Protein AF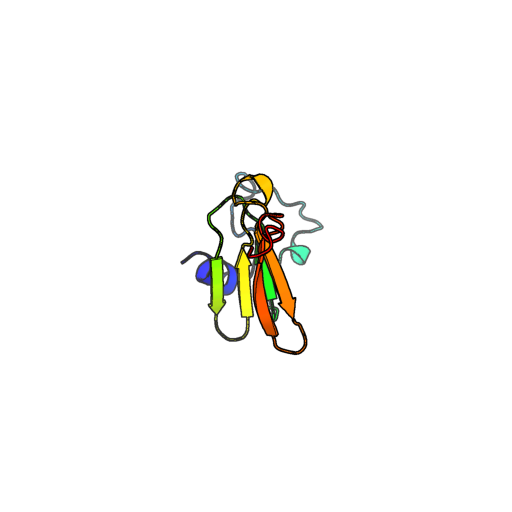-J9AVE6-F1 (afdb_monomer)

Organism: Wuchereria bancrofti (NCBI:txid6293)

pLDDT: mean 88.62, std 12.75, range [41.12, 97.12]

Secondary structure (DSSP, 8-state):
-HHHHHHHHTBS--S-TTTS---GGGGGGGB--SPPSEEE---SSPPEEEEETTEEEEE---GGGTTTEEEEEETTTTEEEEEE---TT-----

InterPro domains:
  IPR016266 DNA polymerase epsilon, subunit B [PTHR12708] (2-83)

Sequence (94 aa):
MFCHTIASVGHLSPLPLHISPVIW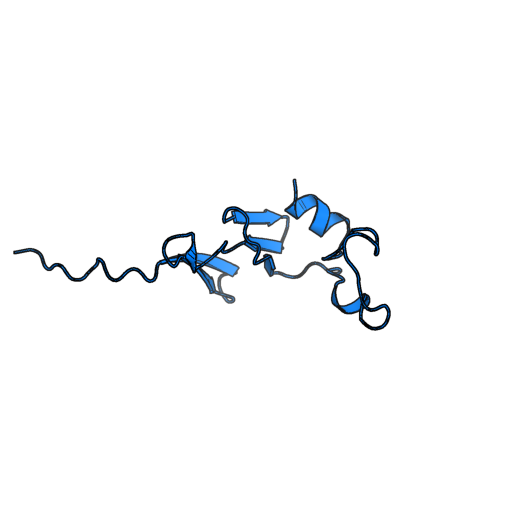QMDSYLTLYPLPDLVVIADKFEHFHYQLENTLFVNPGSFARTDLNFYVYYPALRTVEVCSADQKATEAPE

Nearest PDB structures (foldseek):
  5vbn-assembly2_E  TM=9.780E-01  e=8.716E-08  Homo sapiens
  7pfo-assembly1_A  TM=9.784E-01  e=1.068E-07  Homo sapiens
  6hv8-assembly1_B  TM=9.133E-01  e=4.687E-05  Saccharomyces cerevisiae
  6hv9-assembly1_B  TM=9.102E-01  e=4.994E-04  Saccharomyces cerevisiae
  6vab-assembly1_C  TM=4.549E-01  e=7.921E-01  Mus musculus

Structure (mmCIF, N/CA/C/O backbone):
data_AF-J9AVE6-F1
#
_entry.id   AF-J9AVE6-F1
#
loop_
_atom_site.group_PDB
_atom_site.id
_atom_site.type_symbol
_atom_site.label_atom_id
_atom_site.label_alt_id
_atom_site.label_comp_id
_atom_site.label_asym_id
_atom_site.label_entity_id
_atom_site.label_seq_id
_atom_site.pdbx_PDB_ins_code
_atom_site.Cartn_x
_atom_site.Cartn_y
_atom_site.Cartn_z
_atom_site.occupancy
_atom_site.B_iso_or_equiv
_atom_site.auth_seq_id
_atom_site.auth_comp_id
_atom_site.auth_asym_id
_atom_site.auth_atom_id
_atom_site.pdbx_PDB_model_num
ATOM 1 N N . MET A 1 1 ? -4.253 7.967 -9.962 1.00 73.88 1 MET A N 1
ATOM 2 C CA . MET A 1 1 ? -3.500 7.308 -11.056 1.00 73.88 1 MET A CA 1
ATOM 3 C C . MET A 1 1 ? -2.616 6.177 -10.524 1.00 73.88 1 MET A C 1
ATOM 5 O O . MET A 1 1 ? -2.797 5.059 -10.972 1.00 73.88 1 MET A O 1
ATOM 9 N N . PHE A 1 2 ? -1.745 6.419 -9.534 1.00 89.00 2 PHE A N 1
ATOM 10 C CA . PHE A 1 2 ? -0.833 5.405 -8.972 1.00 89.00 2 PHE A CA 1
ATOM 11 C C . PHE A 1 2 ? -1.522 4.127 -8.448 1.00 89.00 2 PHE A C 1
ATOM 13 O O . PHE A 1 2 ? -1.231 3.042 -8.944 1.00 89.00 2 PHE A O 1
ATOM 20 N N . CYS A 1 3 ? -2.482 4.246 -7.519 1.00 91.44 3 CYS A N 1
ATOM 21 C CA . CYS A 1 3 ? -3.174 3.079 -6.949 1.00 91.44 3 CYS A CA 1
ATOM 22 C C . CYS A 1 3 ? -3.891 2.236 -8.014 1.00 91.44 3 CYS A C 1
ATOM 24 O O . CYS A 1 3 ? -3.876 1.014 -7.945 1.00 91.44 3 CYS A O 1
ATOM 26 N N . HIS A 1 4 ? -4.457 2.882 -9.039 1.00 92.25 4 HIS A N 1
ATOM 27 C CA . HIS A 1 4 ? -5.093 2.187 -10.159 1.00 92.25 4 HIS A CA 1
ATOM 28 C C . HIS A 1 4 ? -4.081 1.361 -10.964 1.00 92.25 4 HIS A C 1
ATOM 30 O O . HIS A 1 4 ? -4.380 0.230 -11.337 1.00 92.25 4 HIS A O 1
ATOM 36 N N . THR A 1 5 ? -2.881 1.891 -11.219 1.00 93.19 5 THR A N 1
ATOM 37 C CA . THR A 1 5 ? -1.820 1.150 -11.917 1.00 93.19 5 THR A CA 1
ATOM 38 C C . THR A 1 5 ? -1.380 -0.073 -11.118 1.00 93.19 5 THR A C 1
ATOM 40 O O . THR A 1 5 ? -1.336 -1.167 -11.672 1.00 93.19 5 THR A O 1
ATOM 43 N N . ILE A 1 6 ? -1.108 0.091 -9.819 1.00 92.38 6 ILE A N 1
ATOM 44 C CA . ILE A 1 6 ? -0.698 -1.015 -8.939 1.00 92.38 6 ILE A CA 1
ATOM 45 C C . ILE A 1 6 ? -1.780 -2.097 -8.883 1.00 92.38 6 ILE A C 1
ATOM 47 O O . ILE A 1 6 ? -1.473 -3.278 -9.031 1.00 92.38 6 ILE A O 1
ATOM 51 N N . ALA A 1 7 ? -3.044 -1.695 -8.743 1.00 93.12 7 ALA A N 1
ATOM 52 C CA . ALA A 1 7 ? -4.161 -2.627 -8.714 1.00 93.12 7 ALA A CA 1
ATOM 53 C C . ALA A 1 7 ? -4.363 -3.365 -10.045 1.00 93.12 7 ALA A C 1
ATOM 55 O O . ALA A 1 7 ? -4.588 -4.570 -10.046 1.00 93.12 7 ALA A O 1
ATOM 56 N N . SER A 1 8 ? -4.239 -2.659 -11.173 1.00 93.19 8 SER A N 1
ATOM 57 C CA . SER A 1 8 ? -4.440 -3.243 -12.508 1.00 93.19 8 SER A CA 1
ATOM 58 C C . SER A 1 8 ? -3.318 -4.201 -12.901 1.00 93.19 8 SER A C 1
ATOM 60 O O . SER A 1 8 ? -3.576 -5.216 -13.541 1.00 93.19 8 SER A O 1
ATOM 62 N N . VAL A 1 9 ? -2.068 -3.877 -12.553 1.00 93.94 9 VAL A N 1
ATOM 63 C CA . VAL A 1 9 ? -0.924 -4.753 -12.839 1.00 93.94 9 VAL A CA 1
ATOM 64 C C . VAL A 1 9 ? -0.864 -5.917 -11.848 1.00 93.94 9 VAL A C 1
ATOM 66 O O . VAL A 1 9 ? -0.376 -6.988 -12.196 1.00 93.94 9 VAL A O 1
ATOM 69 N N . GLY A 1 10 ? -1.357 -5.726 -10.622 1.00 93.75 10 GLY A N 1
ATOM 70 C CA . GLY A 1 10 ? -1.329 -6.758 -9.590 1.00 93.75 10 GLY A CA 1
ATOM 71 C C . GLY A 1 10 ? 0.089 -7.076 -9.110 1.00 93.75 10 GLY A C 1
ATOM 72 O O . GLY A 1 10 ? 0.355 -8.202 -8.704 1.00 93.75 10 GLY A O 1
ATOM 73 N N . HIS A 1 11 ? 1.009 -6.107 -9.157 1.00 94.69 11 HIS A N 1
ATOM 74 C CA . HIS A 1 11 ? 2.396 -6.273 -8.717 1.00 94.69 11 HIS A CA 1
ATOM 75 C C . HIS A 1 11 ? 2.903 -5.002 -8.025 1.00 94.69 11 HIS A C 1
ATOM 77 O O . HIS A 1 11 ? 2.669 -3.897 -8.517 1.00 94.69 11 HIS A O 1
ATOM 83 N N . LEU A 1 12 ? 3.616 -5.145 -6.903 1.00 93.25 12 LEU A N 1
ATOM 84 C CA . LEU A 1 12 ? 4.181 -4.019 -6.143 1.00 93.25 12 LEU A CA 1
ATOM 85 C C . LEU A 1 12 ? 5.333 -3.321 -6.875 1.00 93.25 12 LEU A C 1
ATOM 87 O O . LEU A 1 12 ? 5.549 -2.129 -6.676 1.00 93.25 12 LEU A O 1
ATOM 91 N N . SER A 1 13 ? 6.058 -4.046 -7.730 1.00 93.31 13 SER A N 1
ATOM 92 C CA . SER A 1 13 ? 7.129 -3.486 -8.559 1.00 93.31 13 SER A CA 1
ATOM 93 C C . SER A 1 13 ? 6.881 -3.763 -10.044 1.00 93.31 13 SER A C 1
ATOM 95 O O . SER A 1 13 ? 7.437 -4.706 -10.605 1.00 93.31 13 SER A O 1
ATOM 97 N N . PRO A 1 14 ? 5.995 -3.001 -10.709 1.00 91.56 14 PRO A N 1
ATOM 98 C CA . PRO A 1 14 ? 5.687 -3.174 -12.127 1.00 91.56 14 PRO A CA 1
A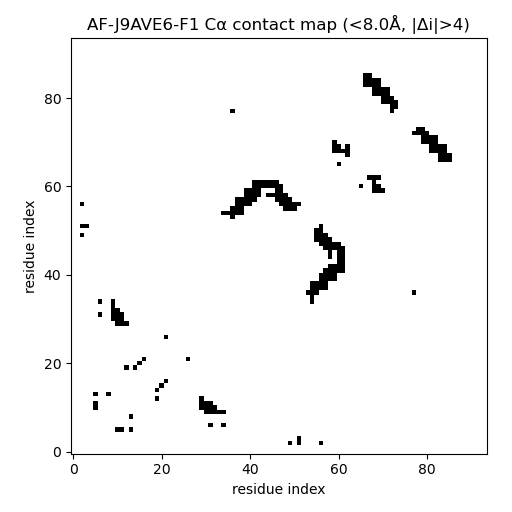TOM 99 C C . PRO A 1 14 ? 6.700 -2.418 -13.004 1.00 91.56 14 PRO A C 1
ATOM 101 O O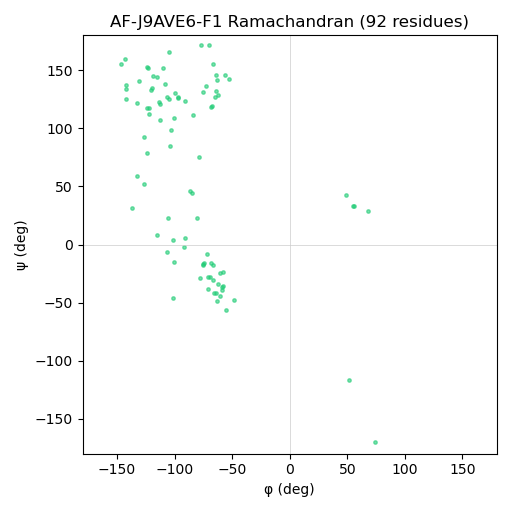 . PRO A 1 14 ? 6.331 -1.683 -13.920 1.00 91.56 14 PRO A O 1
ATOM 104 N N . LEU A 1 15 ? 7.987 -2.525 -12.672 1.00 92.75 15 LEU A N 1
ATOM 105 C CA . LEU A 1 15 ? 9.070 -1.779 -13.304 1.00 92.75 15 LEU A CA 1
ATOM 106 C C . LEU A 1 15 ? 10.130 -2.745 -13.845 1.00 92.75 15 LEU A C 1
ATOM 108 O O . LEU A 1 15 ? 10.316 -3.830 -13.297 1.00 92.75 15 LEU A O 1
ATOM 112 N N . PRO A 1 16 ? 10.872 -2.363 -14.898 1.00 94.12 16 PRO A N 1
ATOM 113 C CA . PRO A 1 16 ? 12.006 -3.150 -15.359 1.00 94.12 16 PRO A CA 1
ATOM 114 C C . PRO A 1 16 ? 13.046 -3.382 -14.252 1.00 94.12 16 PRO A C 1
ATOM 116 O O . PRO A 1 16 ? 13.347 -2.474 -13.473 1.00 94.12 16 PRO A O 1
ATOM 119 N N . LEU A 1 17 ? 13.690 -4.554 -14.265 1.00 94.25 17 LEU A N 1
ATOM 120 C CA . LEU A 1 17 ? 14.687 -4.961 -13.260 1.00 94.25 17 LEU A CA 1
ATOM 121 C C . LEU A 1 17 ? 15.886 -4.007 -13.127 1.00 94.25 17 LEU A C 1
ATOM 123 O O . LEU A 1 17 ? 16.524 -3.968 -12.082 1.00 94.25 17 LEU A O 1
ATOM 127 N N . HIS A 1 18 ? 16.202 -3.231 -14.168 1.00 95.50 18 HIS A N 1
ATOM 128 C CA . HIS A 1 18 ? 17.276 -2.234 -14.113 1.00 95.50 18 HIS A CA 1
ATOM 129 C C . HIS A 1 18 ? 16.896 -0.971 -13.317 1.00 95.50 18 HIS A C 1
ATOM 131 O O . HIS A 1 18 ? 17.782 -0.208 -12.947 1.00 95.50 18 HIS A O 1
ATOM 137 N N . ILE A 1 19 ? 15.601 -0.746 -13.060 1.00 96.44 19 ILE A N 1
ATOM 138 C CA . ILE A 1 19 ? 15.073 0.364 -12.249 1.00 96.44 19 ILE A CA 1
ATOM 139 C C . ILE A 1 19 ? 14.709 -0.135 -10.851 1.00 96.44 19 ILE A C 1
ATOM 141 O O . ILE A 1 19 ? 15.062 0.496 -9.857 1.00 96.44 19 ILE A O 1
ATOM 145 N N . SER A 1 20 ? 14.011 -1.271 -10.774 1.00 94.44 20 SER A N 1
ATOM 146 C CA . SER A 1 20 ? 13.632 -1.915 -9.517 1.00 94.44 20 SER A CA 1
ATOM 147 C C . SER A 1 20 ? 14.088 -3.374 -9.530 1.00 94.44 20 SER A C 1
ATOM 149 O O . SER A 1 20 ? 13.385 -4.241 -10.050 1.00 94.44 20 SER A O 1
ATOM 151 N N . PRO A 1 21 ? 15.297 -3.657 -9.018 1.00 95.56 21 PRO A N 1
ATOM 152 C CA . PRO A 1 21 ? 15.808 -5.015 -8.948 1.00 95.56 21 PRO A CA 1
ATOM 153 C C . PRO A 1 21 ? 14.957 -5.872 -8.010 1.00 95.56 21 PRO A C 1
ATOM 155 O O . PRO A 1 21 ? 14.761 -5.527 -6.845 1.00 95.56 21 PRO A O 1
ATOM 158 N N . VAL A 1 22 ? 14.498 -7.016 -8.510 1.00 95.75 22 VAL A N 1
ATOM 159 C CA . VAL A 1 22 ? 13.765 -8.026 -7.742 1.00 95.75 22 VAL A CA 1
ATOM 160 C C . VAL A 1 22 ? 14.550 -9.331 -7.787 1.00 95.75 22 VAL A C 1
ATOM 162 O O . VAL A 1 22 ? 15.036 -9.748 -8.841 1.00 95.75 22 VAL A O 1
ATOM 165 N N . ILE A 1 23 ? 14.693 -9.976 -6.631 1.00 96.00 23 ILE A N 1
ATOM 166 C CA . ILE A 1 23 ? 15.275 -11.316 -6.534 1.00 96.00 23 ILE A CA 1
ATOM 167 C C . ILE A 1 23 ? 14.299 -12.286 -7.199 1.00 96.00 23 ILE A C 1
ATOM 169 O O . ILE A 1 23 ? 13.169 -12.422 -6.743 1.00 96.00 23 ILE A O 1
ATOM 173 N N . TRP A 1 24 ? 14.730 -12.985 -8.250 1.00 94.06 24 TRP A N 1
ATOM 174 C CA . TRP A 1 24 ? 13.842 -13.821 -9.070 1.00 94.06 24 TRP A CA 1
ATOM 175 C C . TRP A 1 24 ? 13.115 -14.903 -8.270 1.00 94.06 24 TRP A C 1
ATOM 177 O O . TRP A 1 24 ? 11.950 -15.183 -8.526 1.00 94.06 24 TRP A O 1
ATOM 187 N N . GLN A 1 25 ? 13.772 -15.482 -7.262 1.00 97.12 25 GLN A N 1
ATOM 188 C CA . GLN A 1 25 ? 13.159 -16.486 -6.387 1.00 97.12 25 GLN A CA 1
ATOM 189 C C . GLN A 1 25 ? 12.056 -15.910 -5.485 1.00 97.12 25 GLN A C 1
ATOM 191 O O . GLN A 1 25 ? 11.301 -16.678 -4.894 1.00 97.12 25 GLN A O 1
ATOM 196 N N . MET A 1 26 ? 11.983 -14.584 -5.341 1.00 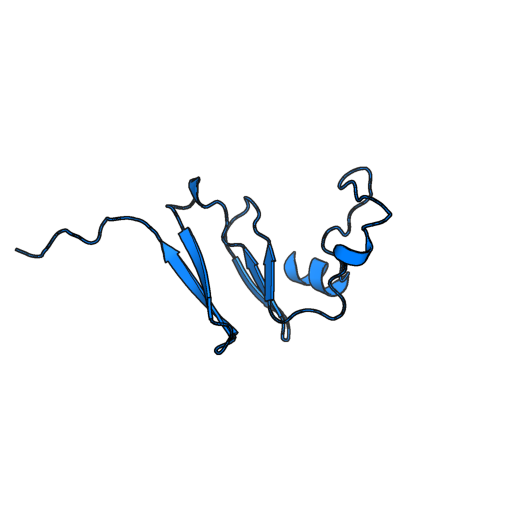95.19 26 MET A N 1
ATOM 197 C CA . MET A 1 26 ? 11.043 -13.886 -4.466 1.00 95.19 26 MET A CA 1
ATOM 198 C C . MET A 1 26 ? 10.034 -13.007 -5.222 1.00 95.19 26 MET A C 1
ATOM 200 O O . MET A 1 26 ? 9.273 -12.277 -4.591 1.00 95.19 26 MET A O 1
ATOM 204 N N . ASP A 1 27 ? 9.988 -13.086 -6.552 1.00 94.88 27 ASP A N 1
ATOM 205 C CA . ASP A 1 27 ? 9.090 -12.269 -7.379 1.00 94.88 27 ASP A CA 1
ATOM 206 C C . ASP A 1 27 ? 7.608 -12.480 -7.011 1.00 94.88 27 ASP A C 1
ATOM 208 O O . ASP A 1 27 ? 6.849 -11.531 -6.827 1.00 94.88 27 ASP A O 1
ATOM 212 N N . SER A 1 28 ? 7.220 -13.726 -6.723 1.00 94.44 28 SER A N 1
ATOM 213 C CA . SER A 1 28 ? 5.850 -14.067 -6.321 1.00 94.44 28 SER A CA 1
ATOM 214 C C . SER A 1 28 ? 5.377 -13.374 -5.038 1.00 94.44 28 SER A C 1
ATOM 216 O O . SER A 1 28 ? 4.175 -13.205 -4.857 1.00 94.44 28 SER A O 1
ATOM 218 N N . TYR A 1 29 ? 6.282 -12.961 -4.140 1.00 94.81 29 TYR A N 1
ATOM 219 C CA . TYR A 1 29 ? 5.905 -12.258 -2.902 1.00 94.81 29 TYR A CA 1
ATOM 220 C C . TYR A 1 29 ? 5.495 -10.802 -3.146 1.00 94.81 29 TYR A C 1
ATOM 222 O O . TYR A 1 29 ? 4.887 -10.186 -2.274 1.00 94.81 29 TYR A O 1
ATOM 230 N N . LEU A 1 30 ? 5.825 -10.246 -4.313 1.00 94.88 30 LEU A N 1
ATOM 231 C CA . LEU A 1 30 ? 5.442 -8.891 -4.707 1.00 94.88 30 LEU A CA 1
ATOM 232 C C . LEU A 1 30 ? 4.119 -8.857 -5.484 1.00 94.88 30 LEU A C 1
ATOM 234 O O . LEU A 1 30 ? 3.645 -7.776 -5.840 1.00 94.88 30 LEU A O 1
ATOM 238 N N . THR A 1 31 ? 3.510 -10.017 -5.735 1.00 94.94 31 THR A N 1
ATOM 239 C CA . THR A 1 31 ? 2.227 -10.127 -6.431 1.00 94.94 31 THR A CA 1
ATOM 240 C C . THR A 1 31 ? 1.073 -9.731 -5.507 1.00 94.94 31 THR A C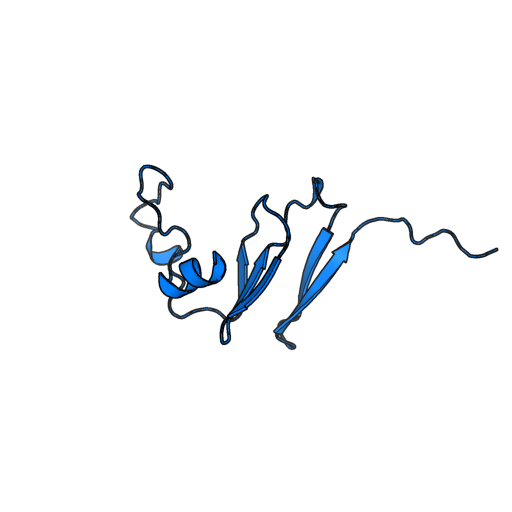 1
ATOM 242 O O . THR A 1 31 ? 0.962 -10.203 -4.380 1.00 94.94 31 THR A O 1
ATOM 245 N N . LEU A 1 32 ? 0.191 -8.868 -6.007 1.00 93.38 32 LEU A N 1
ATOM 246 C CA . LEU A 1 32 ? -1.012 -8.358 -5.339 1.00 93.38 32 LEU A CA 1
ATOM 247 C C . LEU A 1 32 ? -2.294 -8.979 -5.907 1.00 93.38 32 LEU A C 1
ATOM 249 O O . LEU A 1 32 ? -3.356 -8.370 -5.837 1.00 93.38 32 LEU A O 1
ATOM 253 N N . TYR A 1 33 ? -2.196 -10.154 -6.527 1.00 92.56 33 TYR A N 1
ATOM 254 C CA . TYR A 1 33 ? -3.347 -10.870 -7.061 1.00 92.56 33 TYR A CA 1
ATOM 255 C C . TYR A 1 33 ? -3.569 -12.182 -6.291 1.00 92.56 33 TYR A C 1
ATOM 257 O O . TYR A 1 33 ? -2.665 -13.021 -6.272 1.00 92.56 33 TYR A O 1
ATOM 265 N N . PRO A 1 34 ? -4.756 -12.401 -5.692 1.00 94.00 34 PRO A N 1
ATOM 266 C CA . PRO A 1 34 ? -5.907 -11.491 -5.633 1.00 94.00 34 PRO A CA 1
ATOM 267 C C . PRO A 1 34 ? -5.625 -10.232 -4.796 1.00 94.00 34 PRO A C 1
ATOM 269 O O . PRO A 1 34 ? -4.776 -10.254 -3.905 1.00 94.00 34 PRO A O 1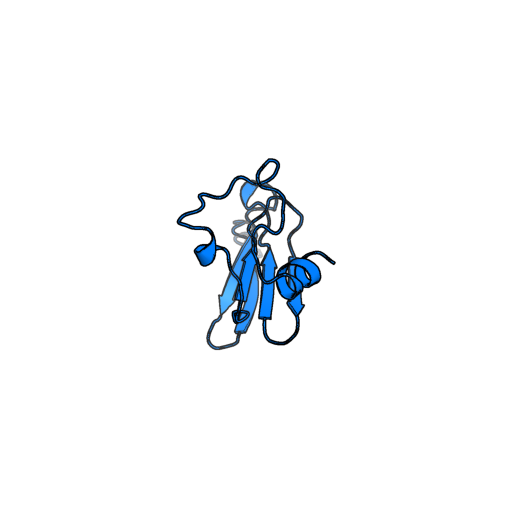
ATOM 272 N N . LEU A 1 35 ? -6.350 -9.146 -5.082 1.00 93.56 35 LEU A N 1
ATOM 273 C CA . LEU A 1 35 ? -6.183 -7.890 -4.352 1.00 93.56 35 LEU A CA 1
ATOM 274 C C . LEU A 1 35 ? -6.562 -8.060 -2.870 1.00 93.56 35 LEU A C 1
ATOM 276 O O . LEU A 1 35 ? -7.625 -8.614 -2.578 1.00 93.56 35 LEU A O 1
ATOM 280 N N . PRO A 1 36 ? -5.720 -7.592 -1.929 1.00 94.75 36 PRO A N 1
ATOM 281 C CA . PRO A 1 36 ? -6.008 -7.681 -0.501 1.00 94.75 36 PRO A CA 1
ATOM 282 C C . PRO A 1 36 ? -7.023 -6.614 -0.065 1.00 94.75 36 PRO A C 1
ATOM 284 O O . PRO A 1 36 ? -7.328 -5.686 -0.808 1.00 94.75 36 PRO A O 1
ATOM 287 N N . ASP A 1 37 ? -7.512 -6.690 1.173 1.00 94.69 37 ASP A N 1
ATOM 288 C CA . ASP A 1 37 ? -8.425 -5.675 1.721 1.00 94.69 37 ASP A CA 1
ATOM 289 C C . ASP A 1 37 ? -7.727 -4.327 2.000 1.00 94.69 37 ASP A C 1
ATOM 291 O O . ASP A 1 37 ? -8.362 -3.274 1.943 1.00 94.69 37 ASP A O 1
ATOM 295 N N . LEU A 1 38 ? -6.420 -4.351 2.289 1.00 95.44 38 LEU A N 1
ATOM 296 C CA . LEU A 1 38 ? -5.590 -3.183 2.594 1.00 95.44 38 LEU A CA 1
ATOM 297 C C . LEU A 1 38 ? -4.192 -3.341 1.977 1.00 95.44 38 LEU A C 1
ATOM 299 O O . LEU A 1 38 ? -3.543 -4.372 2.151 1.00 95.44 38 LEU A O 1
ATOM 303 N N . VAL A 1 39 ? -3.702 -2.286 1.330 1.00 95.56 39 VAL A N 1
ATOM 304 C CA . VAL A 1 39 ? -2.331 -2.138 0.833 1.00 95.56 39 VAL A CA 1
ATOM 305 C C . VAL A 1 39 ? -1.721 -0.883 1.455 1.00 95.56 39 VAL A C 1
ATOM 307 O O . VAL A 1 39 ? -2.184 0.232 1.213 1.00 95.56 39 VAL A O 1
ATOM 310 N N . VAL A 1 40 ? -0.657 -1.063 2.240 1.00 95.69 40 VAL A N 1
ATOM 311 C CA . VAL A 1 40 ? 0.098 0.036 2.858 1.00 95.69 40 VAL A CA 1
ATOM 312 C C . VAL A 1 40 ? 1.362 0.295 2.041 1.00 95.69 40 VAL A C 1
ATOM 314 O O . VAL A 1 40 ? 2.294 -0.505 2.049 1.00 95.69 40 VAL A O 1
ATOM 317 N N . ILE A 1 41 ? 1.395 1.422 1.337 1.00 93.50 41 ILE A N 1
ATOM 318 C CA . ILE A 1 41 ? 2.511 1.875 0.506 1.00 93.50 41 ILE A CA 1
ATOM 319 C C . ILE A 1 41 ? 3.225 2.982 1.276 1.00 93.50 41 ILE A C 1
ATOM 321 O O . ILE A 1 41 ? 2.918 4.154 1.109 1.00 93.50 41 ILE A O 1
ATOM 325 N N . ALA A 1 42 ? 4.135 2.599 2.170 1.00 92.81 42 ALA A N 1
ATOM 326 C CA . ALA A 1 42 ? 4.884 3.524 3.019 1.00 92.81 42 ALA A CA 1
ATOM 327 C C . ALA A 1 42 ? 6.045 4.182 2.252 1.00 92.81 42 ALA A C 1
ATOM 329 O O . ALA A 1 42 ? 7.206 3.809 2.424 1.00 92.81 42 ALA A O 1
ATOM 330 N N . ASP A 1 43 ? 5.726 5.143 1.385 1.00 90.06 43 ASP A N 1
ATOM 331 C CA . ASP A 1 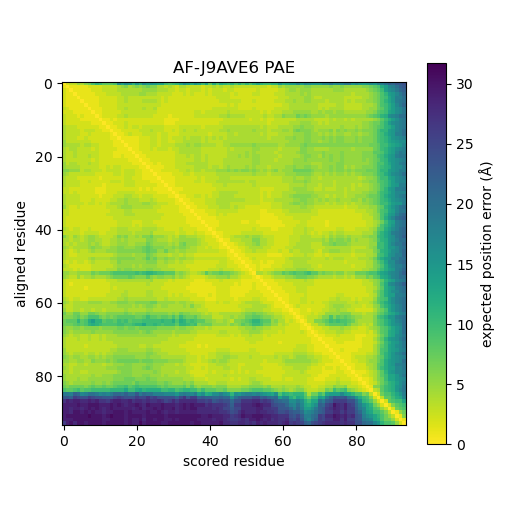43 ? 6.713 5.896 0.603 1.00 90.06 43 ASP A CA 1
ATOM 332 C C . ASP A 1 43 ? 6.901 7.323 1.159 1.00 90.06 43 ASP A C 1
ATOM 334 O O . ASP A 1 43 ? 6.106 7.839 1.943 1.00 90.06 43 ASP A O 1
ATOM 338 N N . LYS A 1 44 ? 7.971 7.999 0.737 1.00 88.62 44 LYS A N 1
ATOM 339 C CA . LYS A 1 44 ? 8.320 9.379 1.107 1.00 88.62 44 LYS A CA 1
ATOM 340 C C . LYS A 1 44 ? 7.415 10.444 0.480 1.00 88.62 44 LYS A C 1
ATOM 342 O O . LYS A 1 44 ? 7.608 11.625 0.763 1.00 88.62 44 LYS A O 1
ATOM 347 N N . PHE A 1 45 ? 6.529 10.058 -0.437 1.00 89.06 45 PHE A N 1
ATOM 348 C CA . PHE A 1 45 ? 5.587 10.976 -1.072 1.00 89.06 45 PHE A CA 1
ATOM 349 C C . PHE A 1 45 ? 4.513 11.438 -0.083 1.00 89.06 45 PHE A C 1
ATOM 351 O O . PHE A 1 45 ? 4.417 10.939 1.037 1.00 89.06 45 PHE A O 1
ATOM 358 N N . GLU A 1 46 ? 3.711 12.406 -0.521 1.00 88.62 46 GLU A N 1
ATOM 359 C CA . GLU A 1 46 ? 2.581 12.921 0.243 1.00 88.62 46 GLU A CA 1
ATOM 360 C C . GLU A 1 46 ? 1.651 11.789 0.695 1.00 88.62 46 GLU A C 1
ATOM 362 O O . GLU A 1 46 ? 1.439 10.794 -0.015 1.00 88.62 46 GLU A O 1
ATOM 367 N N . HIS A 1 47 ? 1.130 11.937 1.910 1.00 90.81 47 HIS A N 1
ATOM 368 C CA . HIS A 1 47 ? 0.236 10.958 2.494 1.00 90.81 47 HIS A CA 1
ATOM 369 C C . HIS A 1 47 ? -1.051 10.862 1.667 1.00 90.81 47 HIS A C 1
ATOM 371 O O . HIS A 1 47 ? -1.590 11.865 1.193 1.00 90.81 47 HIS A O 1
ATOM 377 N N . PHE A 1 48 ? -1.580 9.657 1.500 1.00 91.50 48 PHE A N 1
ATOM 378 C CA . PHE A 1 48 ? -2.850 9.481 0.808 1.00 91.50 48 PHE A CA 1
ATOM 379 C C . PHE A 1 48 ? -3.643 8.321 1.380 1.00 91.50 48 PHE A C 1
ATOM 381 O O . PHE A 1 48 ? -3.105 7.348 1.905 1.00 91.50 48 PHE A O 1
ATOM 388 N N . HIS A 1 49 ? -4.949 8.416 1.193 1.00 92.44 49 HIS A N 1
ATOM 389 C CA . HIS A 1 49 ? -5.904 7.359 1.451 1.00 92.44 49 HIS A CA 1
ATOM 390 C C . HIS A 1 49 ? -6.820 7.275 0.232 1.00 92.44 49 HIS A C 1
ATOM 392 O O . HIS A 1 49 ? -7.437 8.268 -0.162 1.00 92.44 49 HIS A O 1
ATOM 398 N N . TYR A 1 50 ? -6.869 6.106 -0.397 1.00 92.94 50 TYR A N 1
ATOM 399 C CA . TYR A 1 50 ? -7.630 5.889 -1.617 1.00 92.94 50 TYR A CA 1
ATOM 400 C C . TYR A 1 50 ? -8.269 4.508 -1.606 1.00 92.94 50 TYR A C 1
ATOM 402 O O . TYR A 1 50 ? -7.580 3.501 -1.482 1.00 92.94 50 TYR A O 1
ATOM 410 N N . GLN A 1 51 ? -9.583 4.455 -1.782 1.00 93.56 51 GLN A N 1
ATOM 411 C CA . GLN A 1 51 ? -10.304 3.199 -1.919 1.00 93.56 51 GLN A CA 1
ATOM 412 C C . GLN A 1 51 ? -10.517 2.887 -3.399 1.00 93.56 51 GLN A C 1
ATOM 414 O O . GLN A 1 51 ? -11.052 3.714 -4.141 1.00 93.56 51 GLN A O 1
ATOM 419 N N . LEU A 1 52 ? -10.110 1.690 -3.814 1.00 92.44 52 LEU A N 1
ATOM 420 C CA . LEU A 1 52 ? -10.382 1.153 -5.141 1.00 92.44 52 LEU A CA 1
ATOM 421 C C . LEU A 1 52 ? -11.091 -0.187 -4.981 1.00 92.44 52 LEU A C 1
ATOM 423 O O . LEU A 1 52 ? -10.526 -1.119 -4.415 1.00 92.44 52 LEU A O 1
ATOM 427 N N . GLU A 1 53 ? -12.325 -0.268 -5.475 1.00 87.00 53 GLU A N 1
ATOM 428 C CA . GLU A 1 53 ? -13.195 -1.430 -5.269 1.00 87.00 53 GLU A CA 1
ATOM 429 C C . GLU A 1 53 ? -13.279 -1.792 -3.769 1.00 87.00 53 GLU A C 1
ATOM 431 O O . GLU A 1 53 ? -13.739 -0.982 -2.954 1.00 87.00 53 GLU A O 1
ATOM 436 N N . ASN A 1 54 ? -12.796 -2.979 -3.396 1.00 90.88 54 ASN A N 1
ATOM 437 C CA . ASN A 1 54 ? -12.800 -3.496 -2.028 1.00 90.88 54 ASN A CA 1
ATOM 438 C C . ASN A 1 54 ? -11.432 -3.371 -1.334 1.00 90.88 54 ASN A C 1
ATOM 440 O O . ASN A 1 54 ? -11.284 -3.810 -0.189 1.00 90.88 54 ASN A O 1
ATOM 444 N N . THR A 1 55 ? -10.452 -2.761 -2.001 1.00 94.19 55 THR A N 1
ATOM 445 C CA . THR A 1 55 ? -9.086 -2.604 -1.504 1.00 94.19 55 THR A CA 1
ATOM 446 C C . THR A 1 55 ? -8.827 -1.168 -1.091 1.00 94.19 55 THR A C 1
ATOM 448 O O . THR A 1 55 ? -8.997 -0.219 -1.864 1.00 94.19 55 THR A O 1
ATOM 451 N N . LEU A 1 56 ? -8.356 -1.011 0.139 1.00 95.50 56 LEU A N 1
ATOM 452 C CA . LEU A 1 56 ? -7.912 0.266 0.655 1.00 95.50 56 LEU A CA 1
ATOM 453 C C . LEU A 1 56 ? -6.418 0.447 0.388 1.00 95.50 56 LEU A C 1
ATOM 455 O O . LEU A 1 56 ? -5.607 -0.365 0.813 1.00 95.50 56 LEU A O 1
ATOM 459 N N . PHE A 1 57 ? -6.041 1.516 -0.300 1.00 95.31 57 PHE A N 1
ATOM 460 C CA . PHE A 1 57 ? -4.652 1.899 -0.518 1.00 95.31 57 PHE A CA 1
ATOM 461 C C . PHE A 1 57 ? -4.313 3.081 0.373 1.00 95.31 57 PHE A C 1
ATOM 463 O O . PHE A 1 57 ? -4.965 4.126 0.302 1.00 95.31 57 PHE A O 1
ATOM 470 N N . VAL A 1 58 ? -3.268 2.939 1.179 1.00 95.69 58 VAL A N 1
ATOM 471 C CA . VAL A 1 58 ? -2.828 4.002 2.080 1.00 95.69 58 VAL A CA 1
ATOM 472 C C . VAL A 1 58 ? -1.337 4.246 1.974 1.00 95.69 58 VAL A C 1
ATOM 474 O O . VAL A 1 58 ? -0.553 3.306 1.884 1.00 95.69 58 VAL A O 1
ATOM 477 N N . ASN A 1 59 ? -0.951 5.514 2.028 1.00 94.69 59 ASN A N 1
ATOM 478 C CA . ASN A 1 59 ? 0.417 5.939 2.262 1.00 94.69 59 ASN A CA 1
ATOM 479 C C . ASN A 1 59 ? 0.437 6.826 3.510 1.00 94.69 59 ASN A C 1
ATOM 481 O O . ASN A 1 59 ? -0.096 7.936 3.447 1.00 94.69 59 ASN A O 1
ATOM 485 N N . PRO A 1 60 ? 1.050 6.380 4.621 1.00 93.19 60 PRO A N 1
ATOM 486 C CA . PRO A 1 60 ? 1.208 7.213 5.811 1.00 93.19 60 PRO A CA 1
ATOM 487 C C . PRO A 1 60 ? 2.148 8.409 5.586 1.00 93.19 60 PRO A C 1
ATOM 489 O O . PRO A 1 60 ? 2.117 9.362 6.359 1.00 93.19 60 PRO A O 1
ATOM 492 N N . GLY A 1 61 ? 2.968 8.385 4.532 1.00 91.31 61 GLY A N 1
ATOM 493 C CA . GLY A 1 61 ? 3.999 9.385 4.292 1.00 91.31 61 GLY A CA 1
ATOM 494 C C . GLY A 1 61 ? 5.197 9.224 5.231 1.00 91.31 61 GLY A C 1
ATOM 495 O O . GLY A 1 61 ? 5.359 8.229 5.944 1.00 91.31 61 GLY A O 1
ATOM 496 N N . SER A 1 62 ? 6.085 10.216 5.220 1.00 90.75 62 SER A N 1
ATOM 497 C CA . SER A 1 62 ? 7.295 10.190 6.039 1.00 90.75 62 SER A CA 1
ATOM 498 C C . SER A 1 62 ? 7.014 10.677 7.459 1.00 90.75 62 SER A C 1
ATOM 500 O O . SER A 1 62 ? 6.859 11.873 7.685 1.00 90.75 62 SER A O 1
ATOM 502 N N . PHE A 1 63 ? 7.083 9.767 8.432 1.00 90.00 63 PHE A N 1
ATOM 503 C CA . PHE A 1 63 ? 6.869 10.072 9.854 1.00 90.00 63 PHE A CA 1
ATOM 504 C C . PHE A 1 63 ? 7.657 11.303 10.345 1.00 90.00 63 PHE A C 1
ATOM 506 O O . PHE A 1 63 ? 7.101 12.212 10.948 1.00 90.00 63 PHE A O 1
ATOM 513 N N . ALA A 1 64 ? 8.952 11.385 10.022 1.00 88.19 64 ALA A N 1
ATOM 514 C CA . ALA A 1 64 ? 9.820 12.474 10.478 1.00 88.19 64 ALA A CA 1
ATOM 515 C C . ALA A 1 64 ? 9.612 13.813 9.744 1.00 88.19 64 ALA A C 1
ATOM 517 O O . ALA A 1 64 ? 10.094 14.839 10.216 1.00 88.19 64 ALA A O 1
ATOM 518 N N . ARG A 1 65 ? 8.973 13.814 8.566 1.00 85.88 65 ARG A N 1
ATOM 519 C CA . ARG A 1 65 ? 8.773 15.027 7.746 1.00 85.88 65 ARG A CA 1
ATOM 520 C C . ARG A 1 65 ? 7.337 15.536 7.772 1.00 85.88 65 ARG A C 1
ATOM 522 O O . ARG A 1 65 ? 7.067 16.580 7.190 1.00 85.88 65 ARG A O 1
ATOM 529 N N . THR A 1 66 ? 6.436 14.786 8.388 1.00 82.25 66 THR A N 1
ATOM 530 C CA . THR A 1 66 ? 5.003 15.059 8.404 1.00 82.25 66 THR A CA 1
ATOM 531 C C . THR A 1 66 ? 4.525 15.090 9.853 1.00 82.25 66 THR A C 1
ATOM 533 O O . THR A 1 66 ? 3.631 14.338 10.203 1.00 82.25 66 THR A O 1
ATOM 536 N N . ASP A 1 67 ? 5.178 15.884 10.709 1.00 85.25 67 ASP A N 1
ATOM 537 C CA . ASP A 1 67 ? 4.747 16.162 12.093 1.00 85.25 67 ASP A CA 1
ATOM 538 C C . ASP A 1 67 ? 4.381 14.911 12.910 1.00 85.25 67 ASP A C 1
ATOM 540 O O . ASP A 1 67 ? 3.365 14.847 13.602 1.00 85.25 67 ASP A O 1
ATOM 544 N N . LEU A 1 68 ? 5.206 13.864 12.774 1.00 88.50 68 LEU A N 1
ATOM 545 C CA . LEU A 1 68 ? 5.012 12.581 13.449 1.00 88.50 68 LEU A CA 1
ATOM 546 C C . LEU A 1 68 ? 3.633 11.957 13.164 1.00 88.50 68 LEU A C 1
ATOM 548 O O . LEU A 1 68 ? 3.059 11.281 14.021 1.00 88.50 68 LEU A O 1
ATOM 552 N N . ASN A 1 69 ? 3.101 12.179 11.959 1.00 89.56 69 ASN A N 1
ATOM 553 C CA . ASN A 1 69 ? 1.844 11.601 11.511 1.00 89.56 69 ASN A CA 1
ATOM 554 C C . ASN A 1 69 ? 1.999 10.111 11.212 1.00 89.56 69 ASN A C 1
ATOM 556 O O . ASN A 1 69 ? 2.951 9.668 10.563 1.00 89.56 69 ASN A O 1
ATOM 560 N N . PHE A 1 70 ? 1.021 9.336 11.659 1.00 91.88 70 PHE A N 1
ATOM 561 C CA . PHE A 1 70 ? 0.923 7.903 11.436 1.00 91.88 70 PHE A CA 1
ATOM 562 C C . PHE A 1 70 ? -0.533 7.503 11.222 1.00 91.88 70 PHE A C 1
ATOM 564 O O . PHE A 1 70 ? -1.463 8.238 11.545 1.00 91.88 70 PHE A O 1
ATOM 571 N N . TYR A 1 71 ? -0.733 6.339 10.612 1.00 94.19 71 TYR A N 1
ATOM 572 C CA . TYR A 1 71 ? -2.059 5.841 10.269 1.00 94.19 71 TYR A CA 1
ATOM 573 C C . TYR A 1 71 ? -2.416 4.676 11.191 1.00 94.19 71 TYR A C 1
ATOM 575 O O . TYR A 1 71 ? -1.582 3.804 11.447 1.00 94.19 71 TYR A O 1
ATOM 583 N N . VAL A 1 7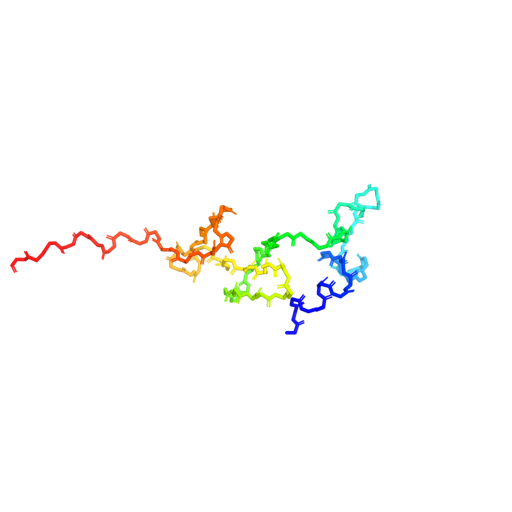2 ? -3.660 4.646 11.657 1.00 95.25 72 VAL A N 1
ATOM 584 C CA . VAL A 1 72 ? -4.227 3.551 12.449 1.00 95.25 72 VAL A CA 1
ATOM 585 C C . VAL A 1 72 ? -5.297 2.866 11.615 1.00 95.25 72 VAL A C 1
ATOM 587 O O . VAL A 1 72 ? -6.256 3.501 11.189 1.00 95.25 72 VAL A O 1
ATOM 590 N N . TYR A 1 73 ? -5.131 1.569 11.365 1.00 95.69 73 TYR A N 1
ATOM 591 C CA . TYR A 1 73 ? -6.132 0.755 10.679 1.00 95.69 73 TYR A CA 1
ATOM 592 C C . TYR A 1 73 ? -6.942 -0.050 11.692 1.00 95.69 73 TYR A C 1
ATOM 594 O O . TYR A 1 73 ? -6.362 -0.750 12.524 1.00 95.69 73 TYR A O 1
ATOM 602 N N . TYR A 1 74 ? -8.268 0.006 11.582 1.00 95.88 74 TYR A N 1
ATOM 603 C CA . TYR A 1 74 ? -9.205 -0.775 12.386 1.00 95.88 74 TYR A CA 1
ATOM 604 C C . TYR A 1 74 ? -9.747 -1.945 11.551 1.00 95.88 74 TYR A C 1
ATOM 606 O O . TYR A 1 74 ? -10.700 -1.756 10.792 1.00 95.88 74 TYR A O 1
ATOM 614 N N . PRO A 1 75 ? -9.216 -3.178 11.690 1.00 94.19 75 PRO A N 1
ATOM 615 C CA . PRO A 1 75 ? -9.560 -4.283 10.790 1.00 94.19 75 PRO A CA 1
ATOM 616 C C . PRO A 1 75 ? -11.039 -4.672 10.824 1.00 94.19 75 PRO A C 1
ATOM 618 O O . PRO A 1 75 ? -11.605 -5.026 9.796 1.00 94.19 75 PRO A O 1
ATOM 621 N N . ALA A 1 76 ? -11.677 -4.567 11.993 1.00 95.12 76 ALA A N 1
ATOM 622 C CA . ALA A 1 76 ? -13.096 -4.875 12.161 1.00 95.12 76 ALA A CA 1
ATOM 623 C C . ALA A 1 76 ? -14.014 -3.898 11.407 1.00 95.12 76 ALA A C 1
ATOM 625 O O . ALA A 1 76 ? -15.096 -4.281 10.973 1.00 95.12 76 ALA A O 1
ATOM 626 N N . LEU A 1 77 ? -13.579 -2.644 11.257 1.00 94.12 77 LEU A N 1
ATOM 627 C CA . LEU A 1 77 ? -14.338 -1.578 10.602 1.00 94.12 77 LEU A CA 1
ATOM 628 C C . LEU A 1 77 ? -13.873 -1.337 9.162 1.00 94.12 77 LEU A C 1
ATOM 630 O O . LEU A 1 77 ? -14.582 -0.698 8.393 1.00 94.12 77 LEU A O 1
ATOM 634 N N . ARG A 1 78 ? -12.692 -1.855 8.796 1.00 92.38 78 ARG A N 1
ATOM 635 C CA . ARG A 1 78 ? -11.992 -1.578 7.533 1.00 92.38 78 ARG A CA 1
ATOM 636 C C . ARG A 1 78 ? -11.776 -0.076 7.303 1.00 92.38 78 ARG A C 1
ATOM 638 O O . ARG A 1 78 ? -11.775 0.389 6.168 1.00 92.38 78 ARG A O 1
ATOM 645 N N . THR A 1 79 ? -11.583 0.675 8.386 1.00 92.88 79 THR A N 1
ATOM 646 C CA . THR A 1 79 ? -11.368 2.126 8.372 1.00 92.88 79 THR A CA 1
ATOM 647 C C . THR A 1 79 ? -9.938 2.474 8.752 1.00 92.88 79 THR A C 1
ATOM 649 O O . THR A 1 79 ? -9.279 1.745 9.496 1.00 92.88 79 THR A O 1
ATOM 652 N N . VAL A 1 80 ? -9.460 3.604 8.232 1.00 93.94 80 VAL A N 1
ATOM 653 C CA . VAL A 1 80 ? -8.150 4.165 8.558 1.00 93.94 80 VAL A CA 1
ATOM 654 C C . VAL A 1 80 ? -8.335 5.554 9.141 1.00 93.94 80 VAL A C 1
ATOM 656 O O . VAL A 1 80 ? -9.062 6.371 8.580 1.00 93.94 80 VAL A O 1
ATOM 659 N N . GLU A 1 81 ? -7.652 5.814 10.246 1.00 93.75 81 GLU A N 1
ATOM 660 C CA . GLU A 1 81 ? -7.601 7.113 10.907 1.00 93.75 81 GLU A CA 1
ATOM 661 C C . GLU A 1 81 ? -6.179 7.670 10.854 1.00 93.75 81 GLU A C 1
ATOM 663 O O . GLU A 1 81 ? -5.198 6.925 10.925 1.00 93.75 81 GLU A O 1
ATOM 668 N N . VAL A 1 82 ? -6.070 8.990 10.708 1.00 91.62 82 VAL A N 1
ATOM 669 C CA . VAL A 1 82 ? -4.791 9.704 10.731 1.00 91.62 82 VAL A CA 1
ATOM 670 C C . VAL A 1 82 ? -4.580 10.252 12.134 1.00 91.62 82 VAL A C 1
ATOM 672 O O . VAL A 1 82 ? -5.433 10.968 12.659 1.00 91.62 82 VAL A O 1
ATOM 675 N N . CYS A 1 83 ? -3.442 9.926 12.732 1.00 89.88 83 CYS A N 1
ATOM 676 C CA . CYS A 1 83 ? -3.057 10.362 14.066 1.00 89.88 83 CYS A CA 1
ATOM 677 C C . CYS A 1 83 ? -1.715 11.097 14.009 1.00 89.88 83 CYS A C 1
ATOM 679 O O . CYS A 1 83 ? -0.881 10.798 13.159 1.00 89.88 83 CYS A O 1
ATOM 681 N N . SER A 1 84 ? -1.495 12.025 14.939 1.00 89.38 84 SER A N 1
ATOM 682 C CA . SER A 1 84 ? -0.205 12.689 15.154 1.00 89.38 84 SER A CA 1
ATOM 683 C C . SER A 1 84 ? 0.291 12.382 16.563 1.00 89.38 84 SER A C 1
ATOM 685 O O . SER A 1 84 ? -0.512 12.257 17.491 1.00 89.38 84 SER A O 1
ATOM 687 N N . ALA A 1 85 ? 1.606 12.239 16.723 1.00 82.75 85 ALA A N 1
ATOM 688 C CA . ALA A 1 85 ? 2.240 12.021 18.022 1.00 82.75 85 ALA A CA 1
ATOM 689 C C . ALA A 1 85 ? 2.657 13.325 18.737 1.00 82.75 85 ALA A C 1
ATOM 691 O O . ALA A 1 85 ? 3.306 13.258 19.785 1.00 82.75 85 ALA A O 1
ATOM 692 N N . ASP A 1 86 ? 2.314 14.500 18.198 1.00 77.69 86 ASP A N 1
ATOM 693 C CA . ASP A 1 86 ? 2.690 15.782 18.799 1.00 77.69 86 ASP A CA 1
ATOM 694 C C . ASP A 1 86 ? 2.086 15.982 20.202 1.00 77.69 86 ASP A C 1
ATOM 696 O O . ASP A 1 86 ? 0.879 15.906 20.421 1.00 77.69 86 ASP A O 1
ATOM 700 N N . GLN A 1 87 ? 2.940 16.322 21.173 1.00 57.84 87 GLN A N 1
ATOM 701 C CA . GLN A 1 87 ? 2.573 16.567 22.576 1.00 57.84 87 GLN A CA 1
ATOM 702 C C . GLN A 1 87 ? 1.982 17.970 22.848 1.00 57.84 87 GLN A C 1
ATOM 704 O O . GLN A 1 87 ? 2.013 18.440 23.985 1.00 57.84 87 GLN A O 1
ATOM 709 N N . LYS A 1 88 ? 1.416 18.672 21.859 1.00 54.03 88 LYS A N 1
ATOM 710 C CA . LYS A 1 88 ? 0.779 19.993 22.074 1.00 54.03 88 LYS A CA 1
ATOM 711 C C . LYS A 1 88 ? -0.697 19.898 22.497 1.00 54.03 88 LYS A C 1
ATOM 713 O O . LYS A 1 88 ? -1.549 20.612 21.983 1.00 54.03 88 LYS A O 1
ATOM 718 N N . ALA A 1 89 ? -0.997 19.026 23.458 1.00 50.38 89 ALA A N 1
ATOM 719 C CA . ALA A 1 89 ? -2.327 18.905 24.067 1.00 50.38 89 ALA A CA 1
ATOM 720 C C . ALA A 1 89 ? -2.275 18.755 25.601 1.00 50.38 89 ALA A C 1
ATOM 722 O O . ALA A 1 89 ? -3.146 18.129 26.197 1.00 50.38 89 ALA A O 1
ATOM 723 N N . THR A 1 90 ? -1.269 19.363 26.240 1.00 49.28 90 THR A N 1
ATOM 724 C CA . THR A 1 90 ? -1.265 19.611 27.691 1.00 49.28 90 THR A CA 1
ATOM 725 C C . THR A 1 90 ? -0.858 21.059 27.968 1.00 49.28 90 THR A C 1
ATOM 727 O O . THR A 1 90 ? 0.130 21.327 28.639 1.00 49.28 90 THR A O 1
ATOM 730 N N . GLU A 1 91 ? -1.616 22.013 27.437 1.00 45.47 91 GLU A N 1
ATOM 731 C CA . GLU A 1 91 ? -1.789 23.305 28.104 1.00 45.47 91 GLU A CA 1
ATOM 732 C C . GLU A 1 91 ? -3.256 23.351 28.535 1.00 45.47 91 GLU A C 1
ATOM 734 O O . GLU A 1 91 ? -4.170 23.361 27.710 1.00 45.47 91 GLU A O 1
ATOM 739 N N . ALA A 1 92 ? -3.467 23.210 29.844 1.00 41.12 92 ALA A N 1
ATOM 740 C CA . ALA A 1 92 ? -4.777 23.275 30.469 1.00 41.12 92 ALA A CA 1
ATOM 741 C C . ALA A 1 92 ? -5.372 24.683 30.289 1.00 41.12 92 ALA A C 1
ATOM 743 O O . ALA A 1 92 ? -4.618 25.656 30.318 1.00 41.12 92 ALA A O 1
ATOM 744 N N . PRO A 1 93 ? -6.698 24.819 30.131 1.00 51.91 93 PRO A N 1
ATOM 745 C CA . PRO A 1 93 ? -7.331 26.127 30.216 1.00 51.91 93 PRO A CA 1
ATOM 746 C C . PRO A 1 93 ? -7.247 26.637 31.665 1.00 51.91 93 PRO A C 1
ATOM 748 O O . PRO A 1 93 ? -7.775 25.988 32.571 1.00 51.91 93 PRO A O 1
ATOM 751 N N . GLU A 1 94 ? -6.562 27.767 31.871 1.00 41.66 94 GLU A N 1
ATOM 752 C CA . GLU A 1 94 ? -6.793 28.664 33.019 1.00 41.66 94 GLU A CA 1
ATOM 753 C C . GLU A 1 94 ? -8.124 29.412 32.863 1.00 41.66 94 GLU A C 1
ATOM 755 O O . GLU A 1 94 ? -8.472 29.784 31.715 1.00 41.66 94 GLU A O 1
#

Mean predicted aligned error: 6.23 Å

Foldseek 3Di:
DVVVVCQVVQFQDPDDCVVPPDDPVCRVVRGCPVPDQEDEDADQDDWDWDDDDNYIYTHQHDCVVPQNWDWDADVVVSDIDIDHPDPPPPPDDD

Radius of gyration: 16.86 Å; Cα contacts (8 Å, |Δi|>4): 125; chains: 1; bounding box: 32×45×48 Å

Solvent-accessible surface area (backbone atoms only — not comparable to full-atom values): 5970 Å² total; per-residue (Å²): 112,68,68,59,52,39,63,74,70,24,30,80,70,87,53,60,56,93,82,49,76,65,59,78,95,54,51,75,77,41,48,40,70,79,74,54,64,65,44,80,52,80,43,81,52,82,61,46,76,48,78,53,94,78,26,36,39,33,20,56,22,40,37,92,81,47,71,46,28,42,67,50,76,41,79,93,75,74,44,76,46,82,47,63,71,67,81,89,82,78,77,78,89,128